Protein AF-A0A970HEX4-F1 (afdb_monomer)

Solvent-accessible surface area (backbone atoms only — not comparable to full-atom values): 4190 Å² total; per-residue (Å²): 138,81,85,74,81,71,74,68,54,69,63,58,54,38,54,49,53,52,47,58,39,41,77,72,58,26,51,72,48,76,49,101,76,27,31,24,33,36,34,44,92,90,48,74,49,73,21,67,35,98,37,62,51,50,0,44,51,48,33,53,50,53,56,48,50,52,66,67,64,68,65,136

pLDDT: mean 77.34, std 14.78, range [40.09, 90.56]

Sequence (72 aa):
MSTTTVEPAPAAATERLVRELQERGWEVSSRLRWVAVARRGVEVEEADGATCLEALVRLAEALRLEEGARLP

Foldseek 3Di:
DDPPPPPPDLVVLLVVLCVVLVVVQWDWDDDDQQKIWTDHPPDIFIAHDPHVSRRSVVRVVVVVCVVVVPDD

Structure (mmCIF, N/CA/C/O backbone):
data_AF-A0A970HEX4-F1
#
_entry.id   AF-A0A970HEX4-F1
#
loop_
_atom_site.group_PDB
_atom_site.id
_atom_site.type_symbol
_atom_site.label_atom_id
_atom_site.label_alt_id
_atom_site.label_comp_id
_atom_site.label_asym_id
_atom_site.label_entity_id
_atom_site.label_seq_id
_atom_site.pdbx_PDB_ins_code
_atom_site.Cartn_x
_atom_site.Cartn_y
_atom_site.Cartn_z
_atom_site.occupancy
_atom_site.B_iso_or_equiv
_atom_site.auth_seq_id
_atom_site.auth_comp_id
_atom_site.auth_asym_id
_atom_site.auth_atom_id
_atom_site.pdbx_PDB_model_num
ATOM 1 N N . MET A 1 1 ? 17.307 27.142 -24.445 1.00 42.09 1 MET A N 1
ATOM 2 C CA . MET A 1 1 ? 16.582 26.811 -23.204 1.00 42.09 1 MET A CA 1
ATOM 3 C C . MET A 1 1 ? 15.826 25.524 -23.463 1.00 42.09 1 MET A C 1
ATOM 5 O O . MET A 1 1 ? 14.804 25.568 -24.129 1.00 42.09 1 MET A O 1
ATOM 9 N N . SER A 1 2 ? 16.384 24.388 -23.047 1.00 47.41 2 SER A N 1
ATOM 10 C CA . SER A 1 2 ? 15.752 23.077 -23.218 1.00 47.41 2 SER A CA 1
ATOM 11 C C . SER A 1 2 ? 15.282 22.621 -21.846 1.00 47.41 2 SER A C 1
ATOM 13 O O . SER A 1 2 ? 16.097 22.275 -20.996 1.00 47.41 2 SER A O 1
ATOM 15 N N . THR A 1 3 ? 13.978 22.688 -21.599 1.00 50.47 3 THR A N 1
ATOM 16 C CA . THR A 1 3 ? 13.354 22.029 -20.452 1.00 50.47 3 THR A CA 1
ATOM 17 C C . THR A 1 3 ? 13.326 20.536 -20.754 1.00 50.47 3 THR A C 1
ATOM 19 O O . THR A 1 3 ? 12.377 20.032 -21.348 1.00 50.47 3 THR A O 1
ATOM 22 N N . THR A 1 4 ? 14.411 19.836 -20.426 1.00 53.28 4 THR A N 1
ATOM 23 C CA . THR A 1 4 ? 14.423 18.373 -20.417 1.00 53.28 4 THR A CA 1
ATOM 24 C C . THR A 1 4 ? 13.448 17.935 -19.333 1.00 53.28 4 THR A C 1
ATOM 26 O O . THR A 1 4 ? 13.740 18.073 -18.146 1.00 53.28 4 THR A O 1
ATOM 29 N N . THR A 1 5 ? 12.269 17.464 -19.737 1.00 56.81 5 THR A N 1
ATOM 30 C CA . THR A 1 5 ? 11.350 16.730 -18.866 1.00 56.81 5 THR A CA 1
ATOM 31 C C . THR A 1 5 ? 12.083 15.476 -18.420 1.00 56.81 5 THR A C 1
ATOM 33 O O . THR A 1 5 ? 12.160 14.493 -19.149 1.00 56.81 5 THR A O 1
ATOM 36 N N . VAL A 1 6 ? 12.717 15.549 -17.255 1.00 58.47 6 VAL A N 1
ATOM 37 C CA . VAL A 1 6 ? 13.276 14.380 -16.590 1.00 58.47 6 VA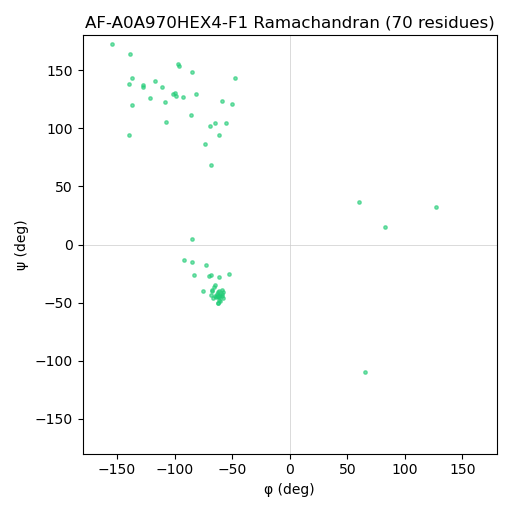L A CA 1
ATOM 38 C C . VAL A 1 6 ? 12.058 13.588 -16.138 1.00 58.47 6 VAL A C 1
ATOM 40 O O . VAL A 1 6 ? 11.381 13.996 -15.194 1.00 58.47 6 VAL A O 1
ATOM 43 N N . GLU A 1 7 ? 11.703 12.524 -16.863 1.00 53.28 7 GLU A N 1
ATOM 44 C CA . GLU A 1 7 ? 10.770 11.538 -16.323 1.00 53.28 7 GLU A CA 1
ATOM 45 C C . GLU A 1 7 ? 11.299 11.160 -14.935 1.00 53.28 7 GLU A C 1
ATOM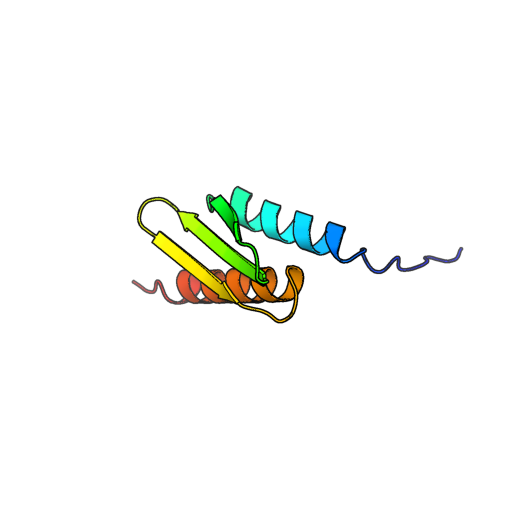 47 O O . GLU A 1 7 ? 12.474 10.787 -14.818 1.00 53.28 7 GLU A O 1
ATOM 52 N N . PRO A 1 8 ? 10.512 11.354 -13.860 1.00 52.78 8 PRO A N 1
ATOM 53 C CA . PRO A 1 8 ? 10.988 11.028 -12.533 1.00 52.78 8 PRO A CA 1
ATOM 54 C C . PRO A 1 8 ? 11.340 9.546 -12.545 1.00 52.78 8 PRO A C 1
ATOM 56 O O . PRO A 1 8 ? 10.507 8.708 -12.890 1.00 52.78 8 PRO A O 1
ATOM 59 N N . ALA A 1 9 ? 12.588 9.229 -12.195 1.00 60.75 9 ALA A N 1
ATOM 60 C CA . ALA A 1 9 ? 13.011 7.850 -12.022 1.00 60.75 9 ALA A CA 1
ATOM 61 C C . ALA A 1 9 ? 11.968 7.123 -11.150 1.00 60.75 9 ALA A C 1
ATOM 63 O O . ALA A 1 9 ? 11.436 7.736 -10.218 1.00 60.75 9 ALA A O 1
ATOM 64 N N . PRO A 1 10 ? 11.667 5.837 -11.404 1.00 66.62 10 PRO A N 1
ATOM 65 C CA . PRO A 1 10 ? 10.596 5.113 -10.711 1.00 66.62 10 PRO A CA 1
ATOM 66 C C . PRO A 1 10 ? 10.709 5.184 -9.177 1.00 66.62 10 PRO A C 1
ATOM 68 O O . PRO A 1 10 ? 9.695 5.141 -8.483 1.00 66.62 10 PRO A O 1
ATOM 71 N N . ALA A 1 11 ? 11.921 5.384 -8.646 1.00 70.00 11 ALA A N 1
ATOM 72 C CA . ALA A 1 11 ? 12.178 5.673 -7.236 1.00 70.00 11 ALA A CA 1
ATOM 73 C C . ALA A 1 11 ? 11.527 6.983 -6.743 1.00 70.00 11 ALA A C 1
ATOM 75 O O . ALA A 1 11 ? 10.813 6.957 -5.750 1.00 70.00 11 ALA A O 1
ATOM 76 N N . ALA A 1 12 ? 11.669 8.095 -7.469 1.00 79.19 12 ALA A N 1
ATOM 77 C CA . ALA A 1 12 ? 11.102 9.388 -7.077 1.00 79.19 12 ALA A CA 1
ATOM 78 C C . ALA A 1 12 ? 9.562 9.382 -7.093 1.00 79.19 12 ALA A C 1
ATOM 80 O O . ALA A 1 12 ? 8.922 9.983 -6.230 1.00 79.19 12 ALA A O 1
ATOM 81 N N . ALA A 1 13 ? 8.955 8.675 -8.052 1.00 79.25 13 ALA A N 1
ATOM 82 C CA . ALA A 1 13 ? 7.505 8.475 -8.088 1.00 79.25 13 ALA A CA 1
ATOM 83 C C . ALA A 1 13 ? 7.019 7.602 -6.914 1.00 79.25 13 ALA A C 1
ATOM 85 O O . ALA A 1 13 ? 6.005 7.913 -6.289 1.00 79.25 13 ALA A O 1
ATOM 86 N N . THR A 1 14 ? 7.778 6.554 -6.581 1.00 82.06 14 THR A N 1
ATOM 87 C CA . THR A 1 14 ? 7.524 5.676 -5.426 1.00 82.06 14 THR A CA 1
ATOM 88 C C . THR A 1 14 ? 7.605 6.462 -4.115 1.00 82.06 14 THR A C 1
ATOM 90 O O . THR A 1 14 ? 6.670 6.420 -3.320 1.00 82.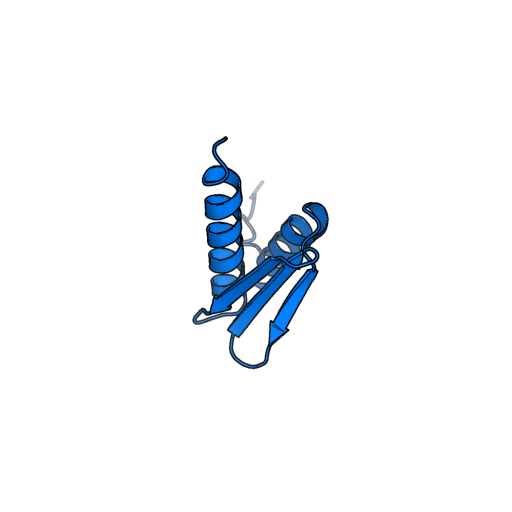06 14 THR A O 1
ATOM 93 N N . GLU A 1 15 ? 8.681 7.225 -3.901 1.00 84.75 15 GLU A N 1
ATOM 94 C CA . GLU A 1 15 ? 8.879 8.048 -2.700 1.00 84.75 15 GLU A CA 1
ATOM 95 C C . GLU A 1 15 ? 7.763 9.076 -2.523 1.00 84.75 15 GLU A C 1
ATOM 97 O O . GLU A 1 15 ? 7.244 9.246 -1.419 1.00 84.75 15 GLU A O 1
ATOM 102 N N . ARG A 1 16 ? 7.350 9.726 -3.616 1.00 87.12 16 ARG A N 1
ATOM 103 C CA . ARG A 1 16 ? 6.239 10.676 -3.588 1.00 87.12 16 ARG A CA 1
ATOM 104 C C . ARG A 1 16 ? 4.935 10.007 -3.141 1.00 87.12 16 ARG A C 1
ATOM 106 O O . ARG A 1 16 ? 4.281 10.532 -2.248 1.00 87.12 16 ARG A O 1
ATOM 113 N N . LEU A 1 17 ? 4.582 8.855 -3.714 1.00 84.31 17 LEU A N 1
ATOM 114 C CA . LEU A 1 17 ? 3.362 8.122 -3.350 1.00 84.31 17 LEU A CA 1
ATOM 115 C C . LEU A 1 17 ? 3.380 7.652 -1.894 1.00 84.31 17 LEU A C 1
ATOM 117 O O . LEU A 1 17 ? 2.393 7.821 -1.182 1.00 84.31 17 LEU A O 1
ATOM 121 N N . VAL A 1 18 ? 4.505 7.101 -1.436 1.00 86.75 18 VAL A N 1
ATOM 122 C CA . VAL A 1 18 ? 4.671 6.689 -0.034 1.00 86.75 18 VAL A CA 1
ATOM 123 C C . VAL A 1 18 ? 4.479 7.883 0.896 1.00 86.75 18 VAL A C 1
ATOM 125 O O . VAL A 1 18 ? 3.755 7.775 1.885 1.00 86.75 18 VAL A O 1
ATOM 128 N N . ARG A 1 19 ? 5.068 9.034 0.559 1.00 89.00 19 ARG A N 1
ATOM 129 C CA . ARG A 1 19 ? 4.930 10.253 1.354 1.00 89.00 19 ARG A CA 1
ATOM 130 C C . ARG A 1 19 ? 3.493 10.776 1.373 1.00 89.00 19 ARG A C 1
ATOM 132 O O . ARG A 1 19 ? 3.006 11.107 2.445 1.00 89.00 19 ARG A O 1
ATOM 139 N N . GLU A 1 20 ? 2.800 10.803 0.233 1.00 88.94 20 GLU A N 1
ATOM 140 C CA . GLU A 1 20 ? 1.384 11.208 0.163 1.00 88.94 20 GLU A CA 1
ATOM 141 C C . GLU A 1 20 ? 0.491 10.308 1.040 1.00 88.94 20 GLU A C 1
ATOM 143 O O . GLU A 1 20 ? -0.421 10.790 1.713 1.00 88.94 20 GLU A O 1
ATOM 148 N N . LEU A 1 21 ? 0.761 8.999 1.079 1.00 86.69 21 LEU A N 1
ATOM 149 C CA . LEU A 1 21 ? 0.048 8.058 1.948 1.00 86.69 21 LEU A CA 1
ATOM 150 C C . LEU A 1 21 ? 0.361 8.299 3.435 1.00 86.69 21 LEU A C 1
ATOM 152 O O . LEU A 1 21 ? -0.561 8.361 4.250 1.00 86.69 21 LEU A O 1
ATOM 156 N N . GLN A 1 22 ? 1.629 8.522 3.781 1.00 88.88 22 GLN A N 1
ATOM 157 C CA . GLN A 1 22 ? 2.053 8.859 5.146 1.00 88.88 22 GLN A CA 1
ATOM 158 C C . GLN A 1 22 ? 1.464 10.186 5.640 1.00 88.88 22 GLN A C 1
ATOM 160 O O . GLN A 1 22 ? 1.004 10.260 6.778 1.00 88.88 22 GLN A O 1
ATOM 165 N N . GLU A 1 23 ? 1.406 11.215 4.788 1.00 89.75 23 GLU A N 1
ATOM 166 C CA . GLU A 1 23 ? 0.765 12.505 5.090 1.00 89.75 23 GLU A CA 1
ATOM 167 C C . GLU A 1 23 ? -0.743 12.343 5.376 1.00 89.75 23 GLU A C 1
ATOM 169 O O . GLU A 1 23 ? -1.310 13.096 6.167 1.00 89.75 23 GLU A O 1
ATOM 174 N N . ARG A 1 24 ? -1.386 11.314 4.805 1.00 85.62 24 ARG A N 1
ATOM 175 C CA . ARG A 1 24 ? -2.784 10.920 5.082 1.00 85.62 24 ARG A CA 1
ATOM 176 C C . ARG A 1 24 ? -2.935 9.994 6.301 1.00 85.62 24 ARG A C 1
ATOM 178 O O . ARG A 1 24 ? -4.039 9.524 6.581 1.00 85.62 24 ARG A O 1
ATOM 185 N N . GLY A 1 25 ? -1.846 9.725 7.022 1.00 88.25 25 GLY A N 1
ATOM 186 C CA . GLY A 1 25 ? -1.820 8.877 8.215 1.00 88.25 25 GLY A CA 1
ATOM 187 C C . GLY A 1 25 ? -1.723 7.376 7.932 1.00 88.25 25 GLY A C 1
ATOM 188 O O . GLY A 1 25 ? -1.988 6.583 8.834 1.00 88.25 25 GLY A O 1
ATOM 189 N N . TRP A 1 26 ? -1.371 6.979 6.706 1.00 90.06 26 TRP A N 1
ATOM 190 C CA . TRP A 1 26 ? -1.164 5.579 6.345 1.00 90.06 26 TRP A CA 1
ATOM 191 C C . TRP A 1 26 ? 0.300 5.174 6.491 1.00 90.06 26 TRP A C 1
ATOM 193 O O . TRP A 1 26 ? 1.203 5.765 5.900 1.00 90.06 26 TRP A O 1
ATOM 203 N N . GLU A 1 27 ? 0.539 4.102 7.231 1.00 89.88 27 GLU A N 1
ATOM 204 C CA . GLU A 1 27 ? 1.848 3.480 7.343 1.00 89.88 27 GLU A CA 1
ATOM 205 C C . GLU A 1 27 ? 2.032 2.486 6.191 1.00 89.88 27 GLU A C 1
ATOM 207 O O . GLU A 1 27 ? 1.340 1.469 6.118 1.00 89.88 27 GLU A O 1
ATOM 212 N N . VAL A 1 28 ? 2.934 2.806 5.259 1.00 87.19 28 VAL A N 1
ATOM 213 C CA . VAL A 1 28 ? 3.147 2.020 4.038 1.00 87.19 28 VAL A CA 1
ATOM 214 C C . VAL A 1 28 ? 4.351 1.101 4.193 1.00 87.19 28 VAL A C 1
ATOM 216 O O . VAL A 1 28 ? 5.450 1.544 4.518 1.00 87.19 28 VAL A O 1
ATOM 219 N N . SER A 1 29 ? 4.157 -0.183 3.914 1.00 86.44 29 SER A N 1
ATOM 220 C CA . SER A 1 29 ? 5.203 -1.203 3.885 1.00 86.44 29 SER A CA 1
ATOM 221 C C . SER A 1 29 ? 5.167 -1.953 2.560 1.00 86.44 29 SER A C 1
ATOM 223 O O . SER A 1 29 ? 4.098 -2.338 2.093 1.00 86.44 29 SER A 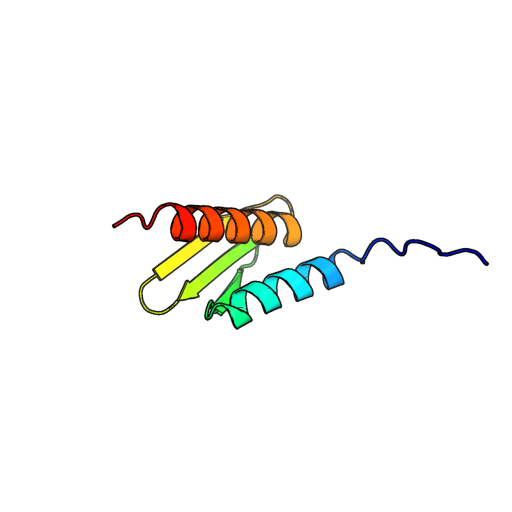O 1
ATOM 225 N N . SER A 1 30 ? 6.332 -2.219 1.971 1.00 74.94 30 SER A N 1
ATOM 226 C CA . SER A 1 30 ? 6.447 -3.147 0.842 1.00 74.94 30 SER A CA 1
ATOM 227 C C . SER A 1 30 ? 6.975 -4.493 1.336 1.00 74.94 30 SER A C 1
ATOM 229 O O . SER A 1 30 ? 7.965 -4.556 2.068 1.00 74.94 30 SER A O 1
ATOM 231 N N . ARG A 1 31 ? 6.299 -5.590 0.981 1.00 72.81 31 ARG A N 1
ATOM 232 C CA . ARG A 1 31 ? 6.801 -6.951 1.244 1.00 72.81 31 ARG A CA 1
ATOM 233 C C . ARG A 1 31 ? 7.510 -7.500 0.009 1.00 72.81 31 ARG A C 1
ATOM 235 O O . ARG A 1 31 ? 7.218 -7.112 -1.122 1.00 72.81 31 ARG A O 1
ATOM 242 N N . LEU A 1 32 ? 8.444 -8.429 0.235 1.00 59.56 32 LEU A N 1
ATOM 243 C CA . LEU A 1 32 ? 9.144 -9.172 -0.817 1.00 59.56 32 LEU A CA 1
ATOM 244 C C . LEU A 1 32 ? 8.098 -9.858 -1.715 1.00 59.56 32 LEU A C 1
ATOM 246 O O . LEU A 1 32 ? 7.514 -10.844 -1.272 1.00 59.56 32 LEU A O 1
ATOM 250 N N . ARG A 1 33 ? 7.877 -9.307 -2.925 1.00 63.81 33 ARG A N 1
ATOM 251 C CA . ARG A 1 33 ? 6.962 -9.716 -4.033 1.00 63.81 33 ARG A CA 1
ATOM 252 C C . ARG A 1 33 ? 6.016 -8.615 -4.551 1.00 63.81 33 ARG A C 1
ATOM 254 O O . ARG A 1 33 ? 4.937 -8.936 -5.024 1.00 63.81 33 ARG A O 1
ATOM 261 N N . TRP A 1 34 ? 6.417 -7.340 -4.532 1.00 81.38 34 TRP A N 1
ATOM 262 C CA . TRP A 1 34 ? 5.628 -6.266 -5.172 1.00 81.38 34 TRP A CA 1
ATOM 263 C C . TRP A 1 34 ? 4.218 -6.122 -4.588 1.00 81.38 34 TRP A C 1
ATOM 265 O O . TRP A 1 34 ? 3.258 -5.860 -5.302 1.00 81.38 34 TRP A O 1
ATOM 275 N N . VAL A 1 35 ? 4.110 -6.315 -3.275 1.00 83.19 35 VAL A N 1
ATOM 276 C CA . VAL A 1 35 ? 2.887 -6.049 -2.521 1.00 83.19 35 VAL A CA 1
ATOM 277 C C . VAL A 1 35 ? 3.131 -4.809 -1.683 1.00 83.19 35 VAL A C 1
ATOM 279 O O . VAL A 1 35 ? 4.080 -4.778 -0.889 1.00 83.19 35 VAL A O 1
ATOM 282 N N . ALA A 1 36 ? 2.290 -3.800 -1.873 1.00 89.44 36 ALA A N 1
ATOM 283 C CA . ALA A 1 36 ? 2.252 -2.604 -1.055 1.00 89.44 36 ALA A CA 1
ATOM 284 C C . ALA A 1 36 ? 1.108 -2.740 -0.049 1.00 89.44 36 ALA A C 1
ATOM 286 O O . ALA A 1 36 ? -0.012 -3.077 -0.418 1.00 89.44 36 ALA A O 1
ATOM 287 N N . VAL A 1 37 ? 1.403 -2.495 1.222 1.00 89.31 37 VAL A N 1
ATOM 288 C CA . VAL A 1 37 ? 0.446 -2.577 2.326 1.00 89.31 37 VAL A CA 1
ATOM 289 C C . VAL A 1 37 ? 0.398 -1.216 2.997 1.00 89.31 37 VAL A C 1
ATOM 291 O O . VAL A 1 37 ? 1.444 -0.713 3.401 1.00 89.31 37 VAL A O 1
ATOM 294 N N . ALA A 1 38 ? -0.786 -0.635 3.134 1.00 9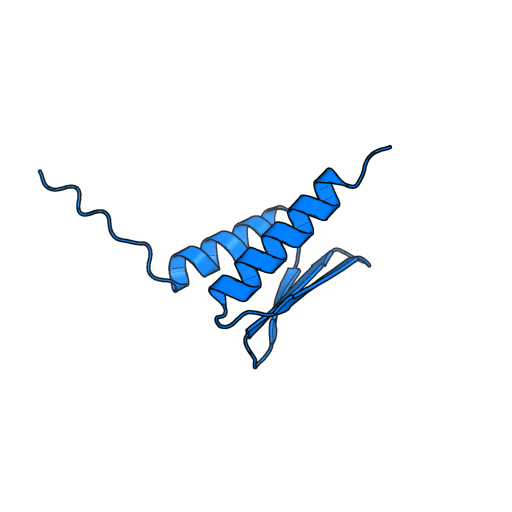0.31 38 ALA A N 1
ATOM 295 C CA . ALA A 1 38 ? -1.035 0.581 3.894 1.00 90.31 38 ALA A CA 1
ATOM 296 C C . ALA A 1 38 ? -1.850 0.238 5.139 1.00 90.31 38 ALA A C 1
ATOM 298 O O . ALA A 1 38 ? -2.819 -0.516 5.077 1.00 90.31 38 ALA A O 1
ATOM 299 N N . ARG A 1 39 ? -1.463 0.794 6.286 1.00 89.25 39 ARG A N 1
ATOM 300 C CA . ARG A 1 39 ? -2.164 0.583 7.559 1.00 89.25 39 ARG A CA 1
ATOM 301 C C . ARG A 1 39 ? -2.516 1.901 8.225 1.00 89.25 39 ARG A C 1
ATOM 303 O O . ARG A 1 39 ? -1.661 2.776 8.320 1.00 89.25 39 ARG A O 1
ATOM 310 N N . ARG A 1 40 ? -3.740 2.024 8.737 1.00 89.25 40 ARG A N 1
ATOM 311 C CA . ARG A 1 40 ? -4.201 3.172 9.529 1.00 89.25 40 ARG A CA 1
ATOM 312 C C . ARG A 1 40 ? -5.068 2.684 10.690 1.00 89.25 40 ARG A C 1
ATOM 314 O O . ARG A 1 40 ? -6.268 2.463 10.559 1.00 89.25 40 ARG A O 1
ATOM 321 N N . GLY A 1 41 ? -4.453 2.490 11.857 1.00 87.12 41 GLY A N 1
ATOM 322 C CA . GLY A 1 41 ? -5.143 1.950 13.033 1.00 87.12 41 GLY A CA 1
ATOM 323 C C . GLY A 1 41 ? -5.595 0.502 12.820 1.00 87.12 41 GLY A C 1
ATOM 324 O O . GLY A 1 41 ? -4.760 -0.398 12.788 1.00 87.12 41 GLY A O 1
ATOM 325 N N . VAL A 1 42 ? -6.910 0.282 12.697 1.00 86.06 42 VAL A N 1
ATOM 326 C CA . VAL A 1 42 ? -7.506 -1.037 12.390 1.00 86.06 42 VAL A CA 1
ATOM 327 C C . VAL A 1 42 ? -7.707 -1.269 10.891 1.00 86.06 42 VAL A C 1
ATOM 329 O O . VAL A 1 42 ? -7.969 -2.398 10.485 1.00 86.06 42 VAL A O 1
ATOM 332 N N . GLU A 1 43 ? -7.594 -0.216 10.079 1.00 85.56 43 GLU A N 1
ATOM 333 C CA . GLU A 1 43 ? -7.753 -0.283 8.627 1.00 85.56 43 GLU A CA 1
ATOM 334 C C . GLU A 1 43 ? -6.445 -0.782 8.002 1.00 85.56 43 GLU A C 1
ATOM 336 O O . GLU A 1 43 ? -5.358 -0.277 8.311 1.00 85.56 43 GLU A O 1
ATOM 341 N N . VAL A 1 44 ? -6.542 -1.790 7.139 1.00 88.44 44 VAL A N 1
ATOM 342 C CA . VAL A 1 44 ? -5.406 -2.370 6.422 1.00 88.44 44 VAL A CA 1
ATOM 343 C C . VAL A 1 44 ? -5.826 -2.587 4.984 1.00 88.44 44 VAL A C 1
ATOM 345 O O . VAL A 1 44 ? -6.722 -3.380 4.730 1.00 88.44 44 VAL A O 1
ATOM 348 N N . GLU A 1 45 ? -5.117 -1.937 4.075 1.00 89.56 45 GLU A N 1
ATOM 349 C CA . GLU A 1 45 ? -5.291 -2.102 2.640 1.00 89.56 45 GLU A CA 1
ATOM 350 C C . GLU A 1 45 ? -4.012 -2.673 2.042 1.00 89.56 45 GLU A C 1
ATOM 352 O O . GLU A 1 45 ? -2.900 -2.309 2.440 1.00 89.56 45 GLU A O 1
ATOM 357 N N . GLU A 1 46 ? -4.151 -3.580 1.085 1.00 90.56 46 GLU A N 1
ATOM 358 C CA . GLU A 1 46 ? -3.021 -4.145 0.361 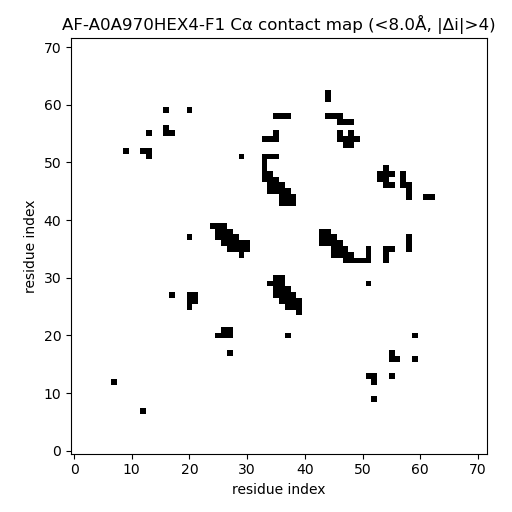1.00 90.56 46 GLU A CA 1
ATOM 359 C C . GLU A 1 46 ? -3.315 -4.240 -1.131 1.00 90.56 46 GLU A C 1
ATOM 361 O O . GLU A 1 46 ? -4.435 -4.524 -1.547 1.00 90.56 46 GLU A O 1
ATOM 366 N N . ALA A 1 47 ? -2.290 -3.992 -1.941 1.00 89.88 47 ALA A N 1
ATOM 367 C CA . ALA A 1 47 ? -2.369 -4.128 -3.383 1.00 89.88 47 ALA A CA 1
ATOM 368 C C . ALA A 1 47 ? -1.089 -4.758 -3.933 1.00 89.88 47 ALA A C 1
ATOM 370 O O . ALA A 1 47 ? 0.027 -4.415 -3.526 1.00 89.88 47 ALA A O 1
ATOM 371 N N . ASP A 1 48 ? -1.259 -5.675 -4.878 1.00 90.31 48 ASP A N 1
ATOM 372 C CA . ASP A 1 48 ? -0.184 -6.262 -5.666 1.00 90.31 48 ASP A CA 1
ATOM 373 C C . ASP A 1 48 ? -0.032 -5.561 -7.024 1.00 90.31 48 ASP A C 1
ATOM 375 O O . ASP A 1 48 ? -0.971 -4.969 -7.563 1.00 90.31 48 ASP A O 1
ATOM 379 N N . GLY A 1 49 ? 1.168 -5.642 -7.593 1.00 85.00 49 GLY A N 1
ATOM 380 C CA . GLY A 1 49 ? 1.454 -5.169 -8.944 1.00 85.00 49 GLY A CA 1
ATOM 381 C C . GLY A 1 49 ? 2.639 -5.898 -9.568 1.00 85.00 49 GLY A C 1
ATOM 382 O O . GLY A 1 49 ? 3.350 -6.648 -8.898 1.00 85.00 49 GLY A O 1
ATOM 383 N N . ALA A 1 50 ? 2.899 -5.664 -10.857 1.00 86.06 50 ALA A N 1
ATOM 384 C CA . ALA A 1 50 ? 4.084 -6.225 -11.511 1.00 86.06 50 ALA A CA 1
ATOM 385 C C . ALA A 1 50 ? 5.385 -5.527 -11.066 1.00 86.06 50 ALA A C 1
ATOM 387 O O . ALA A 1 50 ? 6.481 -6.061 -11.245 1.00 86.06 50 ALA A O 1
ATOM 388 N N . THR A 1 51 ? 5.268 -4.332 -10.476 1.00 85.25 51 THR A N 1
ATOM 389 C CA . THR A 1 51 ? 6.370 -3.539 -9.918 1.00 85.25 51 THR A CA 1
ATOM 390 C C . THR A 1 51 ? 5.962 -2.896 -8.591 1.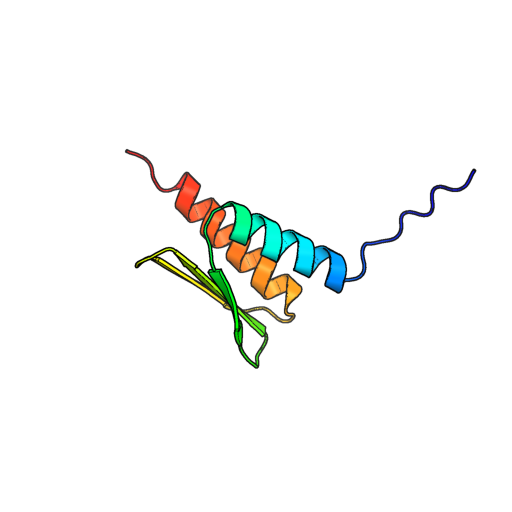00 85.25 51 THR A C 1
ATOM 392 O O . THR A 1 51 ? 4.777 -2.768 -8.290 1.00 85.25 51 THR A O 1
ATOM 395 N N . CYS A 1 52 ? 6.942 -2.430 -7.808 1.00 81.69 52 CYS A N 1
ATOM 396 C CA . CYS A 1 52 ? 6.683 -1.686 -6.566 1.00 81.69 52 CYS A CA 1
ATOM 397 C C . CYS A 1 52 ? 5.834 -0.428 -6.817 1.00 81.69 52 CYS A C 1
ATOM 399 O O . CYS A 1 52 ? 4.905 -0.148 -6.066 1.00 81.69 52 CYS A O 1
ATOM 401 N N . LEU A 1 53 ? 6.121 0.295 -7.905 1.00 84.44 53 LEU A N 1
ATOM 402 C CA . LEU A 1 53 ? 5.369 1.486 -8.285 1.00 84.44 53 LEU A CA 1
ATOM 403 C C . LEU A 1 53 ? 3.914 1.140 -8.622 1.00 84.44 53 LEU A C 1
ATOM 405 O O . LEU A 1 53 ? 3.009 1.815 -8.150 1.00 84.44 53 LEU A O 1
ATOM 409 N N . GLU A 1 54 ? 3.683 0.076 -9.392 1.00 87.00 54 GLU A N 1
ATOM 410 C CA . GLU A 1 54 ? 2.328 -0.357 -9.750 1.00 87.00 54 GLU A CA 1
ATOM 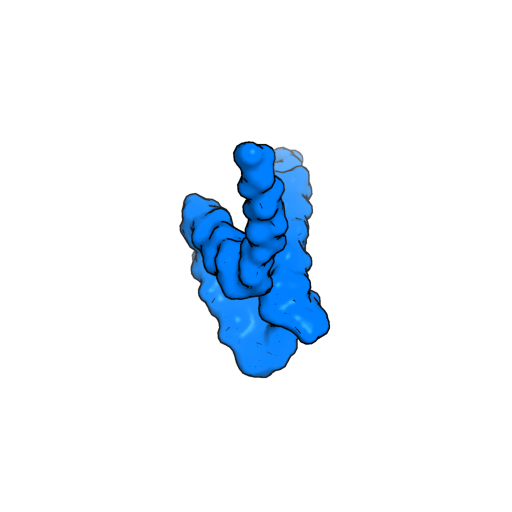411 C C . GLU A 1 54 ? 1.519 -0.778 -8.518 1.00 87.00 54 GLU A C 1
ATOM 413 O O . GLU A 1 54 ? 0.368 -0.371 -8.374 1.00 87.00 54 GLU A O 1
ATOM 418 N N . ALA A 1 55 ? 2.137 -1.519 -7.595 1.00 89.00 55 ALA A N 1
ATOM 419 C CA . ALA A 1 55 ? 1.511 -1.902 -6.333 1.00 89.00 55 ALA A CA 1
ATOM 420 C C . ALA A 1 55 ? 1.118 -0.674 -5.493 1.00 89.00 55 ALA A C 1
ATOM 422 O O . ALA A 1 55 ? 0.008 -0.603 -4.973 1.00 89.00 55 ALA A O 1
ATOM 423 N N . LEU A 1 56 ? 1.996 0.332 -5.405 1.00 86.56 56 LEU A N 1
ATOM 424 C CA . LEU A 1 56 ? 1.720 1.582 -4.688 1.00 86.56 56 LEU A CA 1
ATOM 425 C C . LEU A 1 56 ? 0.639 2.432 -5.359 1.00 86.56 56 LEU A C 1
ATOM 427 O O . LEU A 1 56 ? -0.178 3.028 -4.660 1.00 86.56 56 LEU A O 1
ATOM 431 N N . VAL A 1 57 ? 0.624 2.497 -6.693 1.00 88.12 57 VAL A N 1
ATOM 432 C CA . VAL A 1 57 ? -0.422 3.206 -7.445 1.00 88.12 57 VAL A CA 1
ATOM 433 C C . VAL A 1 57 ? -1.777 2.560 -7.179 1.00 88.12 57 VAL A C 1
ATOM 435 O O . VAL A 1 57 ? -2.698 3.261 -6.769 1.00 88.12 57 VAL A O 1
ATOM 438 N N . ARG A 1 58 ? -1.879 1.233 -7.308 1.00 89.38 58 ARG A N 1
ATOM 439 C CA . ARG A 1 58 ? -3.124 0.500 -7.037 1.00 89.38 58 ARG A CA 1
ATOM 440 C C . ARG A 1 58 ? -3.582 0.644 -5.589 1.00 89.38 58 ARG A C 1
ATOM 442 O O . ARG A 1 58 ? -4.768 0.835 -5.342 1.00 89.38 58 ARG A O 1
ATOM 449 N N . LEU A 1 59 ? -2.650 0.617 -4.637 1.00 89.38 59 LEU A N 1
ATOM 450 C CA . LEU A 1 59 ? -2.951 0.864 -3.227 1.00 89.38 59 LEU A CA 1
ATOM 451 C C . LEU A 1 59 ? -3.508 2.277 -3.015 1.00 89.38 59 LEU A C 1
ATOM 453 O O . LEU A 1 59 ? -4.508 2.461 -2.326 1.00 89.38 59 LEU A O 1
ATOM 457 N N . ALA A 1 60 ? -2.890 3.286 -3.631 1.00 87.06 60 ALA A N 1
ATOM 458 C CA . ALA A 1 60 ? -3.369 4.661 -3.555 1.00 87.06 60 ALA A CA 1
ATOM 459 C C . ALA A 1 60 ? -4.748 4.838 -4.217 1.00 87.06 60 ALA A C 1
ATOM 461 O O . ALA A 1 60 ? -5.559 5.624 -3.722 1.00 87.06 60 ALA A O 1
ATOM 462 N N . GLU A 1 61 ? -5.030 4.115 -5.303 1.00 87.88 61 GLU A N 1
ATOM 463 C CA . GLU A 1 61 ? -6.344 4.079 -5.955 1.00 87.88 61 GLU A CA 1
ATOM 464 C C . GLU A 1 61 ? -7.408 3.424 -5.067 1.00 87.88 61 GLU A C 1
ATOM 466 O O . GLU A 1 61 ? -8.471 4.018 -4.879 1.00 87.88 61 GLU A O 1
ATOM 471 N N . ALA A 1 62 ? -7.109 2.273 -4.455 1.00 87.19 62 ALA A N 1
ATOM 472 C CA . ALA A 1 62 ? -7.997 1.596 -3.505 1.00 87.19 62 ALA A CA 1
ATOM 473 C C . ALA A 1 62 ? -8.352 2.510 -2.321 1.00 87.19 62 ALA A C 1
ATOM 475 O O . ALA A 1 62 ? -9.521 2.724 -2.010 1.00 87.19 62 ALA A O 1
ATOM 476 N N . LEU A 1 63 ? -7.348 3.180 -1.751 1.00 84.31 63 LEU A N 1
ATOM 477 C CA . LEU A 1 63 ? -7.529 4.129 -0.652 1.00 84.31 63 LEU A CA 1
ATOM 478 C C . LEU A 1 63 ? -8.269 5.415 -1.044 1.00 84.31 63 LEU A C 1
ATOM 480 O O . LEU A 1 63 ? -8.857 6.083 -0.193 1.00 84.31 63 LEU A O 1
ATOM 484 N N . ARG A 1 64 ? -8.214 5.824 -2.317 1.00 78.25 64 ARG A N 1
ATOM 485 C CA . ARG A 1 64 ? -9.038 6.930 -2.834 1.00 78.25 64 ARG A CA 1
ATOM 486 C C . ARG A 1 64 ? -10.487 6.496 -3.030 1.00 78.25 64 ARG A C 1
ATOM 488 O O . ARG A 1 64 ? -11.382 7.280 -2.723 1.00 78.25 64 ARG A O 1
ATOM 495 N N . LEU A 1 65 ? -10.708 5.276 -3.519 1.00 61.50 65 LEU A N 1
ATOM 496 C CA . LEU A 1 65 ? -12.036 4.678 -3.644 1.00 61.50 65 LEU A CA 1
ATOM 497 C C . LEU A 1 65 ? -12.705 4.545 -2.275 1.00 61.50 65 LEU A C 1
ATOM 499 O O . LEU A 1 65 ? -13.847 4.960 -2.144 1.00 61.50 65 LEU A O 1
ATOM 503 N N . GLU A 1 66 ? -11.991 4.078 -1.254 1.00 60.62 66 GLU A N 1
ATOM 504 C CA . GLU A 1 66 ? -12.493 3.983 0.124 1.00 60.62 66 GLU A CA 1
ATOM 505 C C . GLU A 1 66 ? -12.860 5.353 0.721 1.00 60.62 66 GLU A C 1
ATOM 507 O O . GLU A 1 66 ? -13.926 5.519 1.317 1.00 60.62 66 GLU A O 1
ATOM 512 N N . GLU A 1 67 ? -12.017 6.372 0.522 1.00 58.97 67 GLU A N 1
ATOM 513 C CA . GLU A 1 67 ? -12.286 7.721 1.041 1.00 58.97 67 GLU A CA 1
ATOM 514 C C . GLU A 1 67 ? -13.448 8.412 0.304 1.00 58.97 67 GLU A C 1
ATOM 516 O O . GLU A 1 67 ? -14.157 9.218 0.903 1.00 58.97 67 GLU A O 1
ATOM 521 N N . GLY A 1 68 ? -13.692 8.058 -0.964 1.00 56.09 68 GLY A N 1
ATOM 522 C CA . GLY A 1 68 ? -14.873 8.486 -1.723 1.00 56.09 68 GLY A CA 1
ATOM 523 C C . GLY A 1 68 ? -16.130 7.639 -1.477 1.00 56.09 68 GLY A C 1
ATOM 524 O O . GLY A 1 68 ? -17.241 8.141 -1.636 1.00 56.09 68 GLY A O 1
ATOM 525 N N . ALA A 1 69 ? -15.971 6.371 -1.085 1.00 55.50 69 ALA A N 1
ATOM 526 C CA . ALA A 1 69 ? -17.059 5.430 -0.809 1.00 55.50 69 ALA A CA 1
ATOM 527 C C . ALA A 1 69 ? -17.603 5.540 0.623 1.00 55.50 69 ALA A C 1
ATOM 529 O O . ALA A 1 69 ? -18.712 5.071 0.884 1.00 55.50 69 ALA A O 1
ATOM 530 N N . ARG A 1 70 ? -16.882 6.212 1.533 1.00 51.47 70 ARG A N 1
ATOM 531 C CA . ARG A 1 70 ? -17.413 6.701 2.818 1.00 51.47 70 ARG A CA 1
ATOM 532 C C . ARG A 1 70 ? -18.426 7.836 2.583 1.00 51.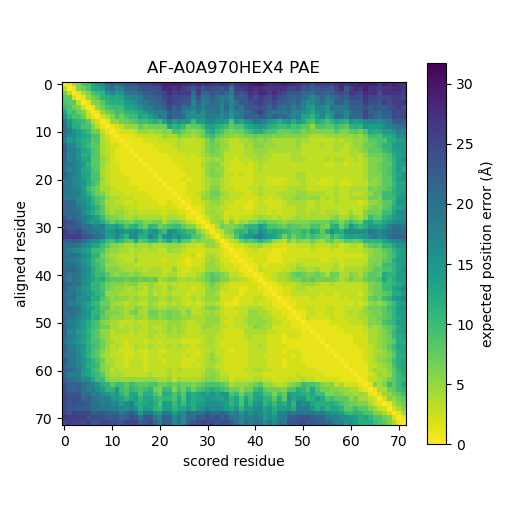47 70 ARG A C 1
ATOM 534 O O . ARG A 1 70 ? -18.180 9.000 2.883 1.00 51.47 70 ARG A O 1
ATOM 541 N N . LEU A 1 71 ? -19.575 7.490 2.013 1.00 40.09 71 LEU A N 1
ATOM 542 C CA . LEU A 1 71 ? -20.778 8.322 2.016 1.00 40.09 71 LEU A CA 1
ATOM 543 C C . LEU A 1 71 ? -21.572 8.079 3.323 1.00 40.09 71 LEU A C 1
ATOM 545 O O . LEU A 1 71 ? -21.467 6.984 3.880 1.00 40.09 71 LEU A O 1
ATOM 549 N N . PRO A 1 72 ? -22.282 9.105 3.838 1.00 50.66 72 PRO A N 1
ATOM 550 C CA . PRO A 1 72 ? -22.904 9.136 5.171 1.00 50.66 72 PRO A CA 1
ATOM 551 C C . PRO A 1 72 ? -24.024 8.114 5.399 1.00 50.66 72 PRO A C 1
ATOM 553 O O . PRO A 1 72 ? -24.695 7.728 4.416 1.00 50.66 72 PRO A O 1
#

Secondary structure (DSSP, 8-state):
------PPPHHHHHHHHHHHHHHTT-EEEEETTTEEEEEETTEEEEEE-SSHHHHHHHHHHHHHHHHHH---

Nearest PDB structures (foldseek):
  6g26-assembly1_F  TM=5.384E-01  e=1.498E-01  Burkholderia pseudomallei K96243
  1ul7-assembly1_A  TM=5.769E-01  e=3.067E-01  Mus musculus
  4tvy-assembly2_B  TM=6.239E-01  e=4.247E-01  Escherichia coli K-12
  2jrb-assembly1_A  TM=6.203E-01  e=6.699E-01  Mus musculus
  2ldy-assembly1_A  TM=4.787E-01  e=6.543E+00  Homo sapiens

Radius of gyration: 13.95 Å; Cα contacts (8 Å, |Δi|>4): 85; chains: 1; bounding box: 40×36×36 Å

Mean predicted aligned error: 8.47 Å